Protein AF-A0A5C7F2Y0-F1 (afdb_monomer_lite)

Structure (mmCIF, N/CA/C/O backbone):
data_AF-A0A5C7F2Y0-F1
#
_entry.id   AF-A0A5C7F2Y0-F1
#
loop_
_atom_site.group_PDB
_atom_site.id
_atom_site.type_symbol
_atom_site.label_atom_id
_atom_site.label_alt_id
_atom_site.label_comp_id
_atom_site.label_asym_id
_atom_site.label_entity_id
_atom_site.label_seq_id
_atom_site.pdbx_PDB_ins_code
_atom_site.Cartn_x
_atom_site.Cartn_y
_atom_site.Cartn_z
_atom_site.occupancy
_atom_site.B_iso_or_equiv
_atom_site.auth_seq_id
_atom_site.auth_comp_id
_atom_site.auth_asym_id
_atom_site.auth_atom_id
_atom_site.pdbx_PDB_model_num
ATOM 1 N N . MET A 1 1 ? -10.175 -8.943 19.660 1.00 53.03 1 MET A N 1
ATOM 2 C CA . MET A 1 1 ? -9.300 -8.007 18.917 1.00 53.03 1 MET A CA 1
ATOM 3 C C . MET A 1 1 ? -9.873 -7.824 17.527 1.00 53.03 1 MET A C 1
ATOM 5 O O . MET A 1 1 ? -10.089 -8.822 16.852 1.00 53.03 1 MET A O 1
ATOM 9 N N . ASN A 1 2 ? -10.142 -6.586 17.111 1.00 72.94 2 ASN A N 1
ATOM 10 C CA . ASN A 1 2 ? -10.570 -6.301 15.745 1.00 72.94 2 ASN A CA 1
ATOM 11 C C . ASN A 1 2 ? -9.346 -6.392 14.813 1.00 72.94 2 ASN A C 1
ATOM 13 O O . ASN A 1 2 ? -8.636 -5.411 14.600 1.00 72.94 2 ASN A O 1
ATOM 17 N N . PHE A 1 3 ? -9.042 -7.603 14.327 1.00 84.88 3 PHE A N 1
ATOM 18 C CA . PHE A 1 3 ? -7.875 -7.892 13.476 1.00 84.88 3 PHE A CA 1
ATOM 19 C C . PHE A 1 3 ? -7.886 -7.126 12.147 1.00 84.88 3 PHE A C 1
ATOM 21 O O . PHE A 1 3 ? -6.851 -7.004 11.498 1.00 84.88 3 PHE A O 1
ATOM 28 N N . VAL A 1 4 ? -9.032 -6.561 11.768 1.00 87.62 4 VAL A N 1
ATOM 29 C CA . VAL A 1 4 ? -9.212 -5.804 10.530 1.00 87.62 4 VAL A CA 1
ATOM 30 C C . VAL A 1 4 ? -8.356 -4.532 10.515 1.00 87.62 4 VAL A C 1
ATOM 32 O O . VAL A 1 4 ? -7.670 -4.280 9.530 1.00 87.62 4 VAL A O 1
ATOM 35 N N . LYS A 1 5 ? -8.310 -3.759 11.610 1.00 89.69 5 LYS A N 1
ATOM 36 C CA . LYS A 1 5 ? -7.549 -2.493 11.672 1.00 89.69 5 LYS A CA 1
ATOM 37 C C . LYS A 1 5 ? -6.035 -2.699 11.458 1.00 89.69 5 LYS A C 1
ATOM 39 O O . LYS A 1 5 ? -5.475 -2.022 10.596 1.00 89.69 5 LYS A O 1
ATOM 44 N N . PRO A 1 6 ? -5.362 -3.650 12.143 1.00 93.25 6 PRO A N 1
ATOM 45 C CA . PRO A 1 6 ? -3.968 -3.993 11.851 1.00 93.25 6 PRO A CA 1
ATOM 46 C C . PRO A 1 6 ? -3.739 -4.475 10.415 1.00 93.25 6 PRO A C 1
ATOM 48 O O . PRO A 1 6 ? -2.755 -4.082 9.795 1.00 93.25 6 PRO A O 1
ATOM 51 N N . LEU A 1 7 ? -4.643 -5.299 9.869 1.00 93.75 7 LEU A N 1
ATOM 52 C CA . LEU A 1 7 ? -4.523 -5.818 8.502 1.00 93.75 7 LEU A CA 1
ATOM 53 C C . LEU A 1 7 ? -4.587 -4.698 7.456 1.00 93.75 7 LEU A C 1
ATOM 55 O O . LEU A 1 7 ? -3.783 -4.689 6.526 1.00 93.75 7 LEU A O 1
ATOM 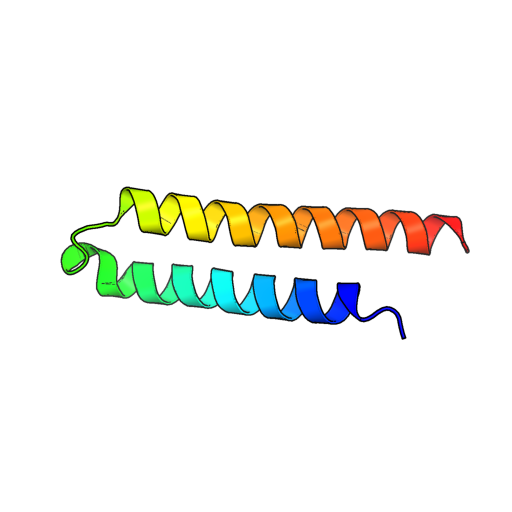59 N N . LEU A 1 8 ? -5.490 -3.729 7.632 1.00 94.75 8 LEU A N 1
ATOM 60 C CA . LEU A 1 8 ? -5.593 -2.566 6.748 1.00 94.75 8 LEU A CA 1
ATOM 61 C C . LEU A 1 8 ? -4.336 -1.691 6.814 1.00 94.75 8 LEU A C 1
ATOM 63 O O . LEU A 1 8 ? -3.855 -1.242 5.778 1.00 94.75 8 LEU A O 1
ATOM 67 N N . TRP A 1 9 ? -3.758 -1.499 8.003 1.00 94.62 9 TRP A N 1
ATOM 68 C CA . TRP A 1 9 ? -2.494 -0.772 8.155 1.00 94.62 9 TRP A CA 1
ATOM 69 C C . TRP A 1 9 ? -1.321 -1.475 7.473 1.00 94.62 9 TRP A C 1
ATOM 71 O O . TRP A 1 9 ? -0.563 -0.831 6.749 1.00 94.62 9 TRP A O 1
ATOM 81 N N . ILE A 1 10 ? -1.183 -2.791 7.660 1.00 95.88 10 ILE A N 1
ATOM 82 C CA . ILE A 1 10 ? -0.129 -3.581 7.008 1.00 95.88 10 ILE A CA 1
ATOM 83 C C . ILE A 1 10 ? -0.274 -3.498 5.487 1.00 95.88 10 ILE A C 1
ATOM 85 O O . ILE A 1 10 ? 0.711 -3.260 4.789 1.00 95.88 10 ILE A O 1
ATOM 89 N N . ASN A 1 11 ? -1.497 -3.645 4.974 1.00 95.94 11 ASN A N 1
ATOM 90 C CA . ASN A 1 11 ? -1.757 -3.562 3.543 1.00 95.94 11 ASN A CA 1
ATOM 91 C C . ASN A 1 11 ? -1.469 -2.158 2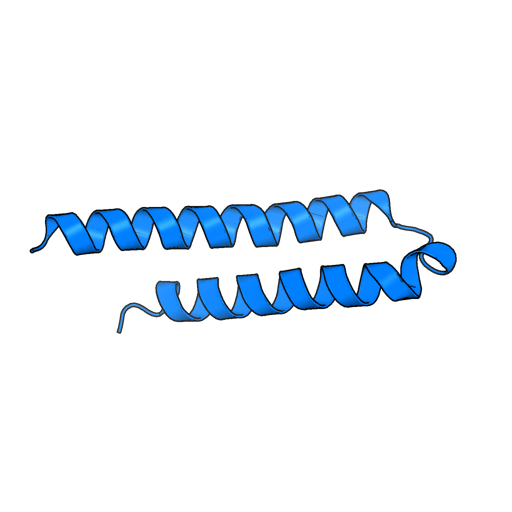.985 1.00 95.94 11 ASN A C 1
ATOM 93 O O . ASN A 1 11 ? -0.838 -2.028 1.936 1.00 95.94 11 ASN A O 1
ATOM 97 N N . LEU A 1 12 ? -1.854 -1.099 3.703 1.00 96.25 12 LEU A N 1
ATOM 98 C CA . LEU A 1 12 ? -1.575 0.282 3.309 1.00 96.25 12 LEU A CA 1
ATOM 99 C C . LEU A 1 12 ? -0.067 0.561 3.248 1.00 96.25 12 LEU A C 1
ATOM 101 O O . LEU A 1 12 ? 0.417 1.127 2.269 1.00 96.25 12 LEU A O 1
ATOM 105 N N . ILE A 1 13 ? 0.687 0.130 4.262 1.00 96.56 13 ILE A N 1
ATOM 106 C CA . ILE A 1 13 ? 2.145 0.303 4.309 1.00 96.56 13 ILE A CA 1
ATOM 107 C C . ILE A 1 13 ? 2.811 -0.504 3.193 1.00 96.56 13 ILE A C 1
ATOM 109 O O . ILE A 1 13 ? 3.658 0.027 2.475 1.00 96.56 13 ILE A O 1
ATOM 113 N N . GLY A 1 14 ? 2.410 -1.765 3.008 1.00 96.50 14 GLY A N 1
ATOM 114 C CA . GLY A 1 14 ? 2.968 -2.636 1.976 1.00 96.50 14 GLY A CA 1
ATOM 115 C C . GLY A 1 14 ? 2.722 -2.108 0.563 1.00 96.50 14 GLY A C 1
ATOM 116 O O . GLY A 1 14 ? 3.654 -2.026 -0.234 1.00 96.50 14 GLY A O 1
ATOM 117 N N . SER A 1 15 ? 1.495 -1.679 0.264 1.00 96.06 15 SER A N 1
ATOM 118 C CA . SER A 1 15 ? 1.142 -1.111 -1.043 1.00 96.06 15 SER A CA 1
ATOM 119 C C . SER A 1 15 ? 1.800 0.254 -1.289 1.00 96.06 15 SER A C 1
ATOM 121 O O . SER A 1 15 ? 2.305 0.499 -2.382 1.00 96.06 15 SER A O 1
ATOM 123 N N . THR A 1 16 ? 1.922 1.106 -0.268 1.00 95.06 16 THR A N 1
ATOM 124 C CA . THR A 1 16 ? 2.675 2.371 -0.376 1.00 95.06 16 THR A CA 1
ATOM 125 C C . THR A 1 16 ? 4.165 2.121 -0.623 1.00 95.06 16 THR A C 1
ATOM 127 O O . THR A 1 16 ? 4.771 2.760 -1.482 1.00 95.06 16 THR A O 1
ATOM 130 N N . GLY A 1 17 ? 4.760 1.157 0.086 1.00 95.62 17 GLY A N 1
ATOM 131 C CA . GLY A 1 17 ? 6.148 0.746 -0.125 1.00 95.62 17 GLY A CA 1
ATOM 132 C C . GLY A 1 17 ? 6.377 0.178 -1.525 1.00 95.62 17 GLY A C 1
ATOM 133 O O . GLY A 1 17 ? 7.369 0.512 -2.169 1.00 95.62 17 GLY A O 1
ATOM 134 N N . ALA A 1 18 ? 5.429 -0.608 -2.036 1.00 93.81 18 ALA A N 1
ATOM 135 C CA . ALA A 1 18 ? 5.447 -1.095 -3.410 1.00 93.81 18 ALA A CA 1
ATOM 136 C C . ALA A 1 18 ? 5.467 0.084 -4.405 1.00 93.81 18 ALA A C 1
ATOM 138 O O . ALA A 1 18 ? 6.354 0.159 -5.254 1.00 93.81 18 ALA A O 1
ATOM 139 N N . LEU A 1 19 ? 4.587 1.075 -4.227 1.00 94.12 19 LEU A N 1
ATOM 140 C CA . LEU A 1 19 ? 4.547 2.284 -5.061 1.00 94.12 19 LEU A CA 1
ATOM 141 C C . LEU A 1 19 ? 5.884 3.052 -5.046 1.00 94.12 19 LEU A C 1
ATOM 143 O O . LEU A 1 19 ? 6.340 3.548 -6.077 1.00 94.12 19 LEU A O 1
ATOM 147 N N . LEU A 1 20 ? 6.550 3.088 -3.891 1.00 94.38 20 LEU A N 1
ATOM 148 C CA . LEU A 1 20 ? 7.865 3.705 -3.726 1.00 94.38 20 LEU A CA 1
ATOM 149 C C . LEU A 1 20 ? 8.958 2.924 -4.475 1.00 94.38 20 LEU A C 1
ATOM 151 O O . LEU A 1 20 ? 9.780 3.524 -5.160 1.00 94.38 20 LEU A O 1
ATOM 155 N N . VAL A 1 21 ? 8.940 1.590 -4.430 1.00 92.88 21 VAL A N 1
ATOM 156 C CA . VAL A 1 21 ? 9.844 0.746 -5.234 1.00 92.88 21 VAL A CA 1
ATOM 157 C C . VAL A 1 21 ? 9.583 0.932 -6.730 1.00 92.88 21 VAL A C 1
ATOM 159 O O . VAL A 1 21 ? 10.531 1.044 -7.513 1.00 92.88 21 VAL A O 1
ATOM 162 N N . TYR A 1 22 ? 8.317 1.016 -7.139 1.00 91.31 22 TYR A N 1
ATOM 163 C CA . TYR A 1 22 ? 7.937 1.300 -8.521 1.00 91.31 22 TYR A CA 1
ATOM 164 C C . TYR A 1 22 ? 8.514 2.622 -9.014 1.00 91.31 22 TYR A C 1
ATOM 166 O O . TYR A 1 22 ? 9.014 2.678 -10.132 1.00 91.31 22 TYR A O 1
ATOM 174 N N . PHE A 1 23 ? 8.546 3.662 -8.179 1.00 91.12 23 PHE A N 1
ATOM 175 C CA . PHE A 1 23 ? 9.148 4.943 -8.550 1.00 91.12 23 PHE A CA 1
ATOM 176 C C . PHE A 1 23 ? 10.610 4.806 -9.015 1.00 91.12 23 PHE A C 1
ATOM 178 O O . PHE A 1 23 ? 11.018 5.475 -9.961 1.00 91.12 23 PHE A O 1
ATOM 185 N N . PHE A 1 24 ? 11.385 3.896 -8.418 1.00 93.69 24 PHE A N 1
ATOM 186 C CA . PHE A 1 24 ? 12.776 3.636 -8.816 1.00 93.69 24 PHE A CA 1
ATOM 187 C C . PHE A 1 24 ? 12.927 2.585 -9.920 1.00 93.69 24 PHE A C 1
ATOM 189 O O . PHE A 1 24 ? 13.943 2.553 -10.609 1.00 93.69 24 PHE A O 1
ATOM 196 N N . THR A 1 25 ? 11.929 1.723 -10.101 1.00 92.38 25 THR A N 1
ATOM 197 C CA . THR A 1 25 ? 11.975 0.586 -11.037 1.00 92.38 25 THR A CA 1
ATOM 198 C C . THR A 1 25 ? 11.056 0.768 -12.239 1.00 92.38 25 THR A C 1
ATOM 200 O O . THR A 1 25 ? 10.922 -0.140 -13.056 1.00 92.38 25 THR A O 1
ATOM 203 N N . PHE A 1 26 ? 10.442 1.946 -12.399 1.00 87.56 26 PHE A N 1
ATOM 204 C CA . PHE A 1 26 ? 9.431 2.158 -13.428 1.00 87.56 26 PHE A CA 1
ATOM 205 C C . PHE A 1 26 ? 9.979 1.791 -14.806 1.00 87.56 26 PHE A C 1
ATOM 207 O O . PHE A 1 26 ? 9.321 1.054 -15.519 1.00 87.56 26 PHE A O 1
ATOM 214 N N . GLN A 1 27 ? 11.212 2.181 -15.149 1.00 87.44 27 GLN A N 1
ATOM 215 C CA . GLN A 1 27 ? 11.808 1.921 -16.466 1.00 87.44 27 GLN A CA 1
ATOM 216 C C . GLN A 1 27 ? 12.019 0.437 -16.804 1.00 87.44 27 GLN A C 1
ATOM 218 O O . GLN A 1 27 ? 12.040 0.100 -17.985 1.00 87.44 27 GLN A O 1
ATOM 223 N N . THR A 1 28 ? 12.137 -0.440 -15.807 1.00 87.94 28 THR A N 1
ATOM 224 C CA . THR A 1 28 ? 12.437 -1.870 -15.983 1.00 87.94 28 THR A CA 1
ATOM 225 C C . THR A 1 28 ? 11.202 -2.769 -15.943 1.00 87.94 28 THR A C 1
ATOM 227 O O . THR A 1 28 ? 11.293 -3.944 -16.293 1.00 87.94 28 THR A O 1
ATOM 230 N N . ILE A 1 29 ? 10.039 -2.243 -15.550 1.00 82.44 29 ILE A N 1
ATOM 231 C CA . ILE A 1 29 ? 8.799 -3.017 -15.436 1.00 82.44 29 ILE A CA 1
ATOM 232 C C . ILE A 1 29 ? 8.018 -2.968 -16.758 1.00 82.44 29 ILE A C 1
ATOM 234 O O . ILE A 1 29 ? 7.682 -1.889 -17.254 1.00 82.44 29 ILE A O 1
ATOM 238 N N . ASN A 1 30 ? 7.685 -4.147 -17.299 1.00 84.00 30 ASN A N 1
ATOM 239 C CA . ASN A 1 30 ? 6.885 -4.312 -18.525 1.00 84.00 30 ASN A CA 1
ATOM 240 C C . ASN A 1 30 ? 5.361 -4.331 -18.284 1.00 84.00 30 ASN A C 1
ATOM 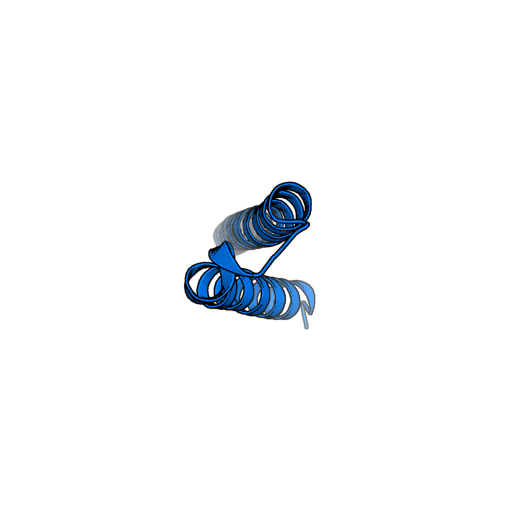242 O O . ASN A 1 30 ? 4.599 -4.245 -19.236 1.00 84.00 30 ASN A O 1
ATOM 246 N N . TYR A 1 31 ? 4.911 -4.424 -17.031 1.00 84.50 31 TYR A N 1
ATOM 247 C CA . TYR A 1 31 ? 3.498 -4.552 -16.628 1.00 84.50 31 TYR A CA 1
ATOM 248 C C . TYR A 1 31 ? 3.040 -3.373 -15.749 1.00 84.50 31 TYR A C 1
ATOM 250 O O . TYR A 1 31 ? 2.402 -3.540 -14.712 1.00 84.50 31 TYR A O 1
ATOM 258 N N . ARG A 1 32 ? 3.431 -2.147 -16.119 1.00 87.12 32 ARG A N 1
ATOM 259 C CA . ARG A 1 32 ? 3.258 -0.957 -15.261 1.00 87.12 32 ARG A CA 1
ATOM 260 C C . ARG A 1 32 ? 1.803 -0.628 -14.963 1.00 87.12 32 ARG A C 1
ATOM 262 O O . ARG A 1 32 ? 1.500 -0.246 -13.841 1.00 87.12 32 ARG A O 1
ATOM 269 N N . GLU A 1 33 ? 0.932 -0.746 -15.958 1.00 90.19 33 GLU A N 1
ATOM 270 C CA . GLU A 1 33 ? -0.478 -0.371 -15.827 1.00 90.19 33 GLU A CA 1
ATOM 271 C C . GLU A 1 33 ? -1.201 -1.291 -14.842 1.00 90.19 33 GLU A C 1
ATOM 273 O O . GLU A 1 33 ? -1.786 -0.801 -13.878 1.00 90.19 33 GLU A O 1
ATOM 278 N N . ASP A 1 34 ? -1.058 -2.609 -15.006 1.00 92.69 34 ASP A N 1
ATOM 279 C CA . ASP A 1 34 ? -1.613 -3.602 -14.079 1.00 92.69 34 ASP A CA 1
ATOM 280 C C . ASP A 1 34 ? -1.057 -3.419 -12.666 1.00 92.69 34 ASP A C 1
ATOM 282 O O . ASP A 1 34 ? -1.792 -3.452 -11.678 1.00 92.69 34 ASP A O 1
ATOM 286 N N . TYR A 1 35 ? 0.250 -3.168 -12.563 1.00 92.44 35 TYR A N 1
ATOM 287 C CA . TYR A 1 35 ? 0.906 -2.913 -11.289 1.00 92.44 35 TYR A CA 1
ATOM 288 C C . TYR A 1 35 ? 0.324 -1.682 -10.580 1.00 92.44 35 TYR A C 1
ATOM 290 O O . TYR A 1 35 ? -0.065 -1.762 -9.415 1.00 92.44 35 TYR A O 1
ATOM 298 N N . LEU A 1 36 ? 0.239 -0.547 -11.278 1.00 93.81 36 LEU A N 1
ATOM 299 C CA . LEU A 1 36 ? -0.300 0.696 -10.728 1.00 93.81 36 LEU A CA 1
ATOM 300 C C . LEU A 1 36 ? -1.780 0.562 -10.371 1.00 93.81 36 LEU A C 1
ATOM 302 O O . LEU A 1 36 ? -2.202 1.090 -9.343 1.00 93.81 36 LEU A O 1
ATOM 306 N N . MET A 1 37 ? -2.551 -0.169 -11.176 1.00 95.50 37 MET A N 1
ATOM 307 C CA . MET A 1 37 ? -3.958 -0.444 -10.908 1.00 95.50 37 MET A CA 1
ATOM 308 C C . MET A 1 37 ? -4.128 -1.249 -9.616 1.00 95.50 37 MET A C 1
ATOM 310 O O . MET A 1 37 ? -4.909 -0.857 -8.749 1.00 95.50 37 MET A O 1
ATOM 314 N N . LEU A 1 38 ? -3.362 -2.332 -9.449 1.00 94.88 38 LEU A N 1
ATOM 315 C CA . LEU A 1 38 ? -3.413 -3.168 -8.249 1.00 94.88 38 LEU A CA 1
ATOM 316 C C . LEU A 1 38 ? -2.964 -2.402 -7.007 1.00 94.88 38 LEU A C 1
ATOM 318 O O . LEU A 1 38 ? -3.669 -2.399 -6.000 1.00 94.88 38 LEU A O 1
ATOM 322 N N . VAL A 1 39 ? -1.819 -1.719 -7.072 1.00 95.06 39 VAL A N 1
ATOM 323 C CA . VAL A 1 39 ? -1.315 -0.935 -5.938 1.00 95.06 39 VAL A CA 1
ATOM 324 C C . VAL A 1 39 ? -2.295 0.181 -5.576 1.00 95.06 39 VAL A C 1
ATOM 326 O O . VAL A 1 39 ? -2.606 0.353 -4.399 1.00 95.06 39 VAL A O 1
ATOM 329 N N . GLY A 1 40 ? -2.836 0.891 -6.567 1.00 95.19 40 GLY A N 1
ATOM 330 C CA . GLY A 1 40 ? -3.855 1.915 -6.355 1.00 95.19 40 GLY A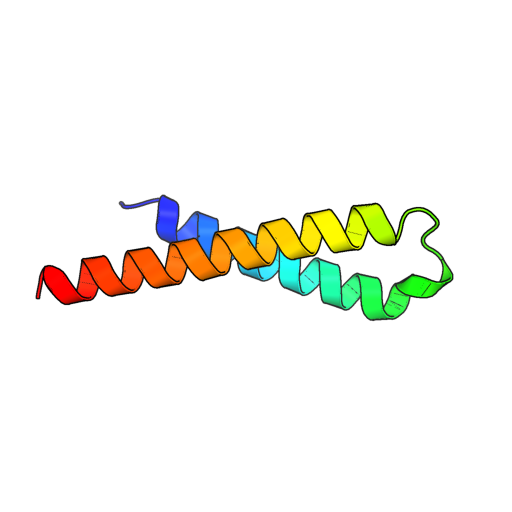 CA 1
ATOM 331 C C . GLY A 1 40 ? -5.108 1.361 -5.676 1.00 95.19 40 GLY A C 1
ATOM 332 O O . GLY A 1 40 ? -5.606 1.964 -4.725 1.00 95.19 40 GLY A O 1
ATOM 333 N N . LEU A 1 41 ? -5.574 0.181 -6.094 1.00 96.75 41 LEU A N 1
ATOM 334 C CA . LEU A 1 41 ? -6.706 -0.503 -5.470 1.00 96.75 41 LEU A CA 1
ATOM 335 C C . LEU A 1 41 ? -6.407 -0.885 -4.013 1.00 96.75 41 LEU A C 1
ATOM 337 O O . LEU A 1 41 ? -7.228 -0.618 -3.136 1.00 96.75 41 LEU A O 1
ATOM 341 N N . PHE A 1 42 ? -5.230 -1.444 -3.722 1.00 95.94 42 PHE A N 1
ATOM 342 C CA . PHE A 1 42 ? -4.849 -1.815 -2.356 1.00 95.94 42 PHE A CA 1
ATOM 343 C C . PHE A 1 42 ? -4.708 -0.607 -1.426 1.00 95.94 42 PHE A C 1
ATOM 345 O O . PHE A 1 42 ? -5.207 -0.653 -0.296 1.00 95.94 42 PHE A O 1
ATOM 352 N N . VAL A 1 43 ? -4.089 0.481 -1.895 1.00 96.31 43 VAL A N 1
ATOM 353 C CA . VAL A 1 43 ? -3.998 1.741 -1.142 1.00 96.31 43 VAL A CA 1
ATOM 354 C C . VAL A 1 43 ? -5.397 2.305 -0.899 1.00 96.31 43 VAL A C 1
ATOM 356 O O . VAL A 1 43 ? -5.742 2.619 0.240 1.00 96.31 43 VAL A O 1
ATOM 359 N N . GLY A 1 44 ? -6.225 2.384 -1.945 1.00 95.75 44 GLY A N 1
ATOM 360 C CA . GLY A 1 44 ? -7.568 2.956 -1.882 1.00 95.75 44 GLY A CA 1
ATOM 361 C C . GLY A 1 44 ? -8.494 2.208 -0.925 1.00 95.75 44 GLY A C 1
ATOM 362 O O . GLY A 1 44 ? -9.088 2.823 -0.040 1.00 95.75 44 GLY A O 1
ATOM 363 N N . VAL A 1 45 ? -8.575 0.879 -1.043 1.00 96.25 45 VAL A N 1
ATOM 364 C CA . VAL A 1 45 ? -9.398 0.040 -0.153 1.00 96.25 45 VAL A CA 1
ATOM 365 C C . VAL A 1 45 ? -8.926 0.153 1.295 1.00 96.25 45 VAL A C 1
ATOM 367 O O . VAL A 1 45 ? -9.751 0.264 2.201 1.00 96.25 45 VAL A O 1
ATOM 370 N N . SER A 1 46 ? -7.612 0.175 1.528 1.00 95.50 46 SER A N 1
ATOM 371 C CA . SER A 1 46 ? -7.069 0.266 2.886 1.00 95.50 46 SER A CA 1
ATOM 372 C C . SER A 1 46 ? -7.340 1.629 3.523 1.00 95.50 46 SER A C 1
ATOM 374 O O . SER A 1 46 ? -7.760 1.691 4.676 1.00 95.50 46 SER A O 1
ATOM 376 N N . ALA A 1 47 ? -7.160 2.717 2.769 1.00 94.56 47 ALA A N 1
ATOM 377 C CA . ALA A 1 47 ? -7.443 4.070 3.236 1.00 94.56 47 ALA A CA 1
ATOM 378 C C . ALA A 1 47 ? -8.936 4.272 3.536 1.00 94.56 47 ALA A C 1
ATOM 380 O O . ALA A 1 47 ? -9.281 4.782 4.601 1.00 94.56 47 ALA A O 1
ATOM 381 N N . LEU A 1 48 ? -9.823 3.822 2.639 1.00 95.69 48 LEU A N 1
ATOM 382 C CA . LEU A 1 48 ? -11.271 3.875 2.857 1.00 95.69 48 LEU A CA 1
ATOM 383 C C . LEU A 1 48 ? -11.692 3.022 4.057 1.00 95.69 48 LEU A C 1
ATOM 385 O O . LEU A 1 48 ? -12.459 3.490 4.892 1.00 95.69 48 LEU A O 1
ATOM 389 N N . GLY A 1 49 ? -11.161 1.803 4.183 1.00 94.25 49 GLY A N 1
ATOM 390 C CA . GLY A 1 49 ? -11.445 0.928 5.319 1.00 94.25 49 GLY A CA 1
ATOM 391 C C . GLY A 1 49 ? -11.025 1.543 6.656 1.00 94.25 49 GLY A C 1
ATOM 392 O O . GLY A 1 49 ? -11.785 1.492 7.618 1.00 94.25 49 GLY A O 1
ATOM 393 N N . LEU A 1 50 ? -9.849 2.176 6.717 1.00 93.62 50 LEU A N 1
ATOM 394 C CA . LEU A 1 50 ? -9.385 2.875 7.920 1.00 93.62 50 LEU A CA 1
ATOM 395 C C . LEU A 1 50 ? -10.229 4.113 8.242 1.00 93.62 50 LEU A C 1
ATOM 397 O O . LEU A 1 50 ? -10.481 4.379 9.415 1.00 93.62 50 LEU A O 1
ATOM 401 N N . LEU A 1 51 ? -10.683 4.850 7.224 1.00 94.50 51 LEU A N 1
ATOM 402 C CA . LEU A 1 51 ? -11.562 6.007 7.401 1.00 94.50 51 LEU A CA 1
ATOM 403 C C . LEU A 1 51 ? -12.924 5.583 7.963 1.00 94.50 51 LEU A C 1
ATOM 405 O O . LEU A 1 51 ? -13.401 6.188 8.919 1.00 94.50 51 LEU A O 1
ATOM 409 N N . LEU A 1 52 ? -13.522 4.521 7.418 1.00 93.19 52 LEU A N 1
ATOM 410 C CA . LEU A 1 52 ? -14.786 3.973 7.919 1.00 93.19 52 LEU A CA 1
ATOM 411 C C . LEU A 1 52 ? -14.654 3.488 9.366 1.00 93.19 52 LEU A C 1
ATOM 413 O O . LEU A 1 52 ? -15.477 3.854 10.197 1.00 93.19 52 LEU A O 1
ATOM 417 N N . LEU A 1 53 ? -13.580 2.757 9.686 1.00 90.12 53 LEU A N 1
ATOM 418 C CA . LEU A 1 53 ? -13.315 2.317 11.059 1.00 90.12 53 LEU A CA 1
ATOM 419 C C . LEU A 1 53 ? -13.163 3.489 12.030 1.00 90.12 53 LEU A C 1
ATOM 421 O O . LEU A 1 53 ? -13.662 3.414 13.145 1.00 90.12 53 LEU A O 1
ATOM 425 N N . LYS A 1 54 ? -12.500 4.572 11.613 1.00 88.50 54 LYS A N 1
ATOM 426 C CA . LYS A 1 54 ? -12.376 5.777 12.438 1.00 88.50 54 LYS A CA 1
ATOM 427 C C . LYS A 1 54 ? -13.746 6.411 12.717 1.00 88.50 54 LYS A C 1
ATOM 429 O O . LYS A 1 54 ? -14.014 6.793 13.849 1.00 88.50 54 LYS A O 1
ATOM 434 N N . ASN A 1 55 ? -14.604 6.507 11.701 1.00 87.25 55 ASN A N 1
ATOM 435 C CA . ASN A 1 55 ? -15.943 7.084 11.849 1.00 87.25 55 ASN A CA 1
ATOM 436 C C . ASN A 1 55 ? -16.865 6.236 12.736 1.00 87.25 55 ASN A C 1
ATOM 438 O O . ASN A 1 55 ? -17.770 6.786 13.357 1.00 87.25 55 ASN A O 1
ATOM 442 N N . ASP 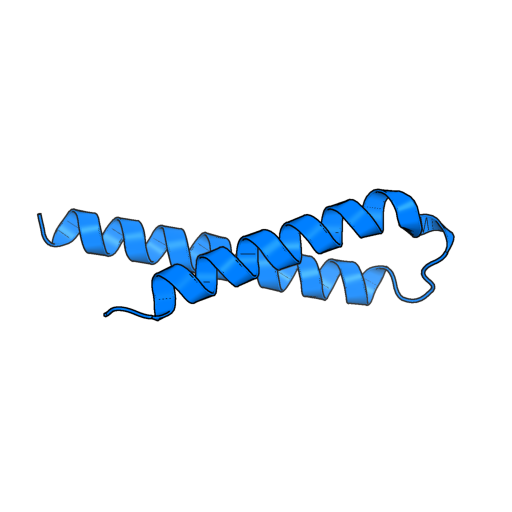A 1 56 ? -16.688 4.915 12.751 1.00 86.25 56 ASP A N 1
ATOM 443 C CA . ASP A 1 56 ? -17.451 4.027 13.630 1.00 86.25 56 ASP A CA 1
ATOM 444 C C . ASP A 1 56 ? -16.941 4.109 15.078 1.00 86.25 56 ASP A C 1
ATOM 446 O O . ASP A 1 56 ? -17.756 4.201 15.991 1.00 86.25 56 ASP A O 1
ATOM 450 N N . GLU A 1 57 ? -15.619 4.183 15.289 1.00 85.25 57 GLU A N 1
ATOM 451 C CA . GLU A 1 57 ? -15.021 4.435 16.613 1.00 85.25 57 GLU A CA 1
ATOM 452 C C . GLU A 1 57 ? -15.507 5.776 17.212 1.00 85.25 57 GLU A C 1
ATOM 454 O O . GLU A 1 57 ? -15.868 5.816 18.382 1.00 85.25 57 GLU A O 1
ATOM 459 N N . GLU A 1 58 ? -15.607 6.849 16.413 1.00 78.69 58 GLU A N 1
ATOM 460 C CA . GLU A 1 58 ? -16.126 8.163 16.852 1.00 78.69 58 GLU A CA 1
ATOM 461 C C . GLU A 1 58 ? -17.636 8.175 17.176 1.00 78.69 58 GLU A C 1
ATOM 463 O O . GLU A 1 58 ? -18.110 9.116 17.805 1.00 78.69 58 GLU A O 1
ATOM 468 N N . LYS A 1 59 ? -18.417 7.182 16.729 1.00 71.81 59 LYS A N 1
ATOM 469 C CA . LYS A 1 59 ? -19.864 7.088 17.019 1.00 71.81 59 LYS A CA 1
ATOM 470 C C . LYS A 1 59 ? -20.186 6.294 18.282 1.00 71.81 59 LYS A C 1
ATOM 472 O O . LYS A 1 59 ? -21.326 6.351 18.743 1.00 71.81 59 LYS A O 1
ATOM 477 N N . GLU A 1 60 ? -19.240 5.496 18.766 1.00 64.62 60 GLU A N 1
ATOM 478 C CA . GLU A 1 60 ? -19.383 4.711 19.996 1.00 64.62 60 GLU A CA 1
ATOM 479 C C . GLU A 1 60 ? -18.927 5.487 21.252 1.00 64.62 60 GLU A C 1
ATOM 481 O O . GLU A 1 60 ? -19.231 5.045 22.362 1.00 64.62 60 GLU A O 1
ATOM 486 N N . GLU A 1 61 ? -18.258 6.639 21.087 1.00 52.56 61 GLU A N 1
ATOM 487 C CA . GLU A 1 61 ? -17.955 7.636 22.139 1.00 52.56 61 GLU A CA 1
ATOM 488 C C . GLU A 1 61 ? -19.072 8.682 22.313 1.00 52.56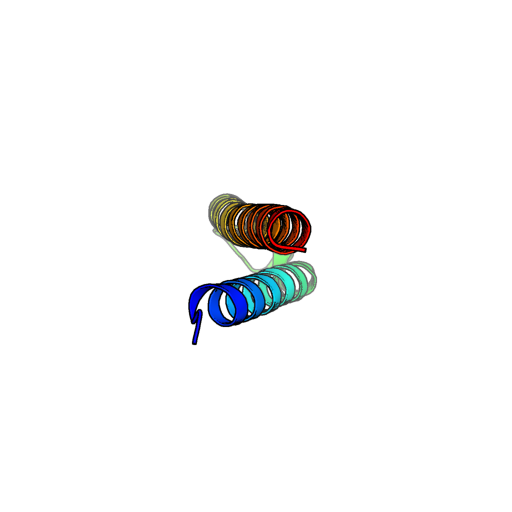 61 GLU A C 1
ATOM 490 O O . GLU A 1 61 ? -19.318 9.075 23.480 1.00 52.56 61 GLU A O 1
#

Foldseek 3Di:
DPVLLVVLVVLLVVLVVLVVVCVVCVVVDPCNVVSCVVSVVSNVVSVVSNVVVVVVVVVVD

pLDDT: mean 89.74, std 9.32, range [52.56, 96.75]

Radius of gyration: 14.48 Å; chains: 1; bounding box: 33×16×41 Å

Secondary structure (DSSP, 8-state):
--THHHHHHHHHHHHHHHHHHHHHHGGG-S-HHHHHHHHHHHHHHHHHHHHHHHHHHHHH-

Organism: NCBI:txid1667239

Sequence (61 aa):
MNFVKPLLWINLIGSTGALLVYFFTFQTINYREDYLMLVGLFVGVSALGLLLLKNDEEKEE